Protein 8H9H (pdb70)

Sequence (106 aa):
HMQKCPICEKVIQGAGKLPRHIRTHTGEKPYECNICKVRFTRQDKLKVHMRKHTGEKPYLCQQCGAAFAHNYDLKNHMRVHKPYLCQQCGAAFAHNYDLKNHMRVH

Structure (mmCIF, N/CA/C/O backbone):
data_8H9H
#
_entry.id   8H9H
#
_cell.length_a   63.542
_cell.length_b   63.542
_cell.length_c   201.586
_cell.angle_alpha   90.000
_cell.angle_beta   90.000
_cell.angle_gamma   120.000
#
_symmetry.space_group_name_H-M   'P 65 2 2'
#
loop_
_entity.id
_entity.type
_entity.pdbx_description
1 polymer "DNA (5'-D(*TP*AP*AP*GP*GP*AP*CP*CP*CP*AP*GP*AP*T)-3')"
2 polymer "DNA (5'-D(P*AP*AP*TP*CP*TP*GP*GP*GP*TP*CP*CP*TP*T)-3')"
3 polymer 'Zinc finger and BTB domain-containing protein 7A'
4 non-polymer 'ZINC ION'
5 water water
#
loop_
_atom_site.group_PDB
_atom_site.id
_atom_site.type_symbol
_atom_site.label_atom_id
_atom_site.label_alt_id
_atom_site.label_comp_id
_atom_site.label_asym_id
_atom_site.label_entity_id
_atom_site.label_seq_id
_atom_site.pdbx_PDB_ins_code
_atom_site.Cartn_x
_atom_site.Cartn_y
_atom_site.Cartn_z
_atom_site.occupancy
_atom_site.B_iso_or_equiv
_atom_site.auth_seq_id
_atom_site.auth_comp_id
_atom_site.auth_asym_id
_atom_site.auth_atom_id
_atom_site.pdbx_PDB_model_num
ATOM 531 N N . HIS C 3 3 ? 16.931 15.440 -14.274 1.00 61.01 380 HIS G N 1
ATOM 532 C CA . HIS C 3 3 ? 15.800 15.062 -15.128 1.00 63.05 380 HIS G CA 1
ATOM 533 C C . HIS C 3 3 ? 14.998 13.905 -14.516 1.00 52.77 380 HIS G C 1
ATOM 534 O O . HIS C 3 3 ? 13.888 14.125 -14.030 1.00 55.45 380 HIS G O 1
ATOM 541 N N . MET C 3 4 ? 15.547 12.688 -14.494 1.00 55.70 381 MET G N 1
ATOM 542 C CA . MET C 3 4 ? 14.801 11.565 -13.919 1.00 53.40 381 MET G CA 1
ATOM 543 C C . MET C 3 4 ? 15.762 10.495 -13.430 1.00 56.96 381 MET G C 1
ATOM 544 O O . MET C 3 4 ? 16.893 10.405 -13.906 1.00 49.93 381 MET G O 1
ATOM 549 N N . GLN C 3 5 ? 15.246 9.611 -12.566 1.00 50.17 382 GLN G N 1
ATOM 550 C CA . GLN C 3 5 ? 16.016 8.536 -11.947 1.00 54.89 382 GLN G CA 1
ATOM 551 C C . GLN C 3 5 ? 15.106 7.349 -11.649 1.00 55.56 382 GLN G C 1
ATOM 552 O O . GLN C 3 5 ? 13.905 7.514 -11.430 1.00 54.08 382 GLN G O 1
ATOM 558 N N . LYS C 3 6 ? 15.693 6.152 -11.602 1.00 52.36 383 LYS G N 1
ATOM 559 C CA . LYS C 3 6 ? 14.968 4.952 -11.192 1.00 47.79 383 LYS G CA 1
ATOM 560 C C . LYS C 3 6 ? 15.085 4.749 -9.685 1.00 60.58 383 LYS G C 1
ATOM 561 O O . LYS C 3 6 ? 16.178 4.854 -9.122 1.00 66.75 383 LYS G O 1
ATOM 567 N N . CYS C 3 7 ? 13.962 4.457 -9.033 1.00 52.72 384 CYS G N 1
ATOM 568 C CA . CYS C 3 7 ? 14.008 4.163 -7.611 1.00 43.64 384 CYS G CA 1
ATOM 569 C C . CYS C 3 7 ? 14.803 2.879 -7.415 1.00 49.81 384 CYS G C 1
ATOM 570 O O . CYS C 3 7 ? 14.546 1.886 -8.107 1.00 57.08 384 CYS G O 1
ATOM 573 N N . PRO C 3 8 ? 15.806 2.866 -6.533 1.00 47.94 385 PRO G N 1
ATOM 574 C CA . PRO C 3 8 ? 16.594 1.645 -6.347 1.00 55.48 385 PRO G CA 1
ATOM 575 C C . PRO C 3 8 ? 15.874 0.587 -5.536 1.00 63.28 385 PRO G C 1
ATOM 576 O O . PRO C 3 8 ? 16.421 -0.502 -5.348 1.00 72.03 385 PRO G O 1
ATOM 580 N N . ILE C 3 9 ? 14.671 0.875 -5.044 1.00 56.30 386 ILE G N 1
ATOM 581 C CA . ILE C 3 9 ? 13.892 -0.127 -4.330 1.00 45.05 386 ILE G CA 1
ATOM 582 C C . ILE C 3 9 ? 12.925 -0.813 -5.285 1.00 46.14 386 ILE G C 1
ATOM 583 O O . ILE C 3 9 ? 12.942 -2.035 -5.408 1.00 48.17 386 ILE G O 1
ATOM 588 N N . CYS C 3 10 ? 12.085 -0.047 -5.979 1.00 51.53 387 CYS G N 1
ATOM 589 C CA . CYS C 3 10 ? 11.063 -0.625 -6.848 1.00 59.27 387 CYS G CA 1
ATOM 590 C C . CYS C 3 10 ? 11.311 -0.406 -8.338 1.00 58.60 387 CYS G C 1
ATOM 591 O O . CYS C 3 10 ? 10.448 -0.756 -9.146 1.00 55.56 387 CYS G O 1
ATOM 594 N N . GLU C 3 11 ? 12.421 0.219 -8.726 1.00 52.84 388 GLU G N 1
ATOM 595 C CA . GLU C 3 11 ? 12.821 0.420 -10.116 1.00 55.26 388 GLU G CA 1
ATOM 596 C C . GLU C 3 11 ? 11.920 1.386 -10.886 1.00 51.99 388 GLU G C 1
ATOM 597 O O . GLU C 3 11 ? 12.179 1.633 -12.058 1.00 53.21 388 GLU G O 1
ATOM 603 N N . LYS C 3 12 ? 10.889 1.950 -10.269 1.00 56.63 389 LYS G N 1
ATOM 604 C CA . LYS C 3 12 ? 10.042 2.920 -10.959 1.00 54.34 389 LYS G CA 1
ATOM 605 C C . LYS C 3 12 ? 10.819 4.197 -11.302 1.00 42.81 389 LYS G C 1
ATOM 606 O O . LYS C 3 12 ? 11.604 4.700 -10.493 1.00 53.52 389 LYS G O 1
ATOM 612 N N . VAL C 3 13 ? 10.570 4.745 -12.492 1.00 46.73 390 VAL G N 1
ATOM 613 C CA . VAL C 3 13 ? 11.231 5.975 -12.923 1.00 43.87 390 VAL G CA 1
ATOM 614 C C . VAL C 3 13 ? 10.531 7.171 -12.276 1.00 49.09 390 VAL G C 1
ATOM 615 O O . VAL C 3 13 ? 9.320 7.357 -12.437 1.00 58.35 390 VAL G O 1
ATOM 619 N N . ILE C 3 14 ? 11.302 7.989 -11.560 1.00 52.92 391 ILE G N 1
ATOM 620 C CA . ILE C 3 14 ? 10.825 9.164 -10.823 1.00 45.57 391 ILE G CA 1
ATOM 621 C C . ILE C 3 14 ? 11.319 10.419 -11.546 1.00 49.56 391 ILE G C 1
ATOM 622 O O . ILE C 3 14 ? 12.531 10.596 -11.719 1.00 51.23 391 ILE G O 1
ATOM 627 N N . GLN C 3 15 ? 10.393 11.297 -11.954 1.00 53.64 392 GLN G N 1
ATOM 628 C CA . GLN C 3 15 ? 10.749 12.523 -12.676 1.00 51.67 392 GLN G CA 1
ATOM 629 C C . GLN C 3 15 ? 11.191 13.625 -11.723 1.00 49.69 392 GLN G C 1
ATOM 630 O O . GLN C 3 15 ? 10.651 13.764 -10.622 1.00 50.55 392 GLN G O 1
ATOM 636 N N . GLY C 3 16 ? 12.158 14.432 -12.160 1.00 47.10 393 GLY G N 1
ATOM 637 C CA . GLY C 3 16 ? 12.473 15.663 -11.452 1.00 47.22 393 GLY G CA 1
ATOM 638 C C . GLY C 3 16 ? 13.759 15.634 -10.655 1.00 57.66 393 GLY G C 1
ATOM 639 O O . GLY C 3 16 ? 13.961 14.757 -9.810 1.00 45.90 393 GLY G O 1
ATOM 640 N N . ALA C 3 17 ? 14.645 16.589 -10.915 1.00 49.03 394 ALA G N 1
ATOM 641 C CA . ALA C 3 17 ? 15.892 16.649 -10.178 1.00 44.81 394 ALA G CA 1
ATOM 642 C C . ALA C 3 17 ? 15.574 17.015 -8.737 1.00 57.18 394 ALA G C 1
ATOM 643 O O . ALA C 3 17 ? 15.016 18.084 -8.474 1.00 53.19 394 ALA G O 1
ATOM 645 N N . GLY C 3 18 ? 15.869 16.102 -7.814 1.00 50.42 395 GLY G N 1
ATOM 646 C CA . GLY C 3 18 ? 15.603 16.320 -6.409 1.00 54.26 395 GLY G CA 1
ATOM 647 C C . GLY C 3 18 ? 14.336 15.676 -5.897 1.00 50.31 395 GLY G C 1
ATOM 648 O O . GLY C 3 18 ? 14.015 15.845 -4.713 1.00 56.85 395 GLY G O 1
ATOM 649 N N . LYS C 3 19 ? 13.608 14.944 -6.741 1.00 46.41 396 LYS G N 1
ATOM 650 C CA . LYS C 3 19 ? 12.334 14.347 -6.357 1.00 44.39 396 LYS G CA 1
ATOM 651 C C . LYS C 3 19 ? 12.435 12.876 -5.978 1.00 49.96 396 LYS G C 1
ATOM 652 O O . LYS C 3 19 ? 11.411 12.273 -5.637 1.00 46.61 396 LYS G O 1
ATOM 658 N N . LEU C 3 20 ? 13.617 12.263 -6.074 1.00 53.87 397 LEU G N 1
ATOM 659 C CA . LEU C 3 20 ? 13.724 10.869 -5.646 1.00 40.94 397 LEU G CA 1
ATOM 660 C C . LEU C 3 20 ? 13.540 10.704 -4.143 1.00 46.01 397 LEU G C 1
ATOM 661 O O . LEU C 3 20 ? 12.870 9.753 -3.728 1.00 46.68 397 LEU G O 1
ATOM 666 N N . PRO C 3 21 ? 14.136 11.558 -3.288 1.00 57.93 398 PRO G N 1
ATOM 667 C CA . PRO C 3 21 ? 13.985 11.319 -1.845 1.00 41.87 398 PRO G CA 1
ATOM 668 C C . PRO C 3 21 ? 12.544 11.258 -1.398 1.00 49.41 398 PRO G C 1
ATOM 669 O O . PRO C 3 21 ? 12.194 10.388 -0.592 1.00 48.82 398 PRO G O 1
ATOM 673 N N . ARG C 3 22 ? 11.686 12.144 -1.906 1.00 40.18 399 ARG G N 1
ATOM 674 C CA . ARG C 3 22 ? 10.286 12.091 -1.497 1.00 50.24 399 ARG G CA 1
ATOM 675 C C . ARG C 3 22 ? 9.633 10.764 -1.898 1.00 51.93 399 ARG G C 1
ATOM 676 O O . ARG C 3 22 ? 8.773 10.261 -1.168 1.00 47.76 399 ARG G O 1
ATOM 684 N N . HIS C 3 23 ? 10.043 10.166 -3.023 1.00 40.13 400 HIS G N 1
ATOM 685 C CA . HIS C 3 23 ? 9.491 8.866 -3.419 1.00 44.43 400 HIS G CA 1
ATOM 686 C C . HIS C 3 23 ? 10.009 7.752 -2.522 1.00 43.22 400 HIS G C 1
ATOM 687 O O . HIS C 3 23 ? 9.247 6.892 -2.075 1.00 46.40 400 HIS G O 1
ATOM 694 N N . ILE C 3 24 ? 11.312 7.760 -2.252 1.00 48.29 401 ILE G N 1
ATOM 695 C CA . ILE C 3 24 ? 11.913 6.777 -1.360 1.00 43.05 401 ILE G CA 1
ATOM 696 C C . ILE C 3 24 ? 11.189 6.754 -0.019 1.00 57.10 401 ILE G C 1
ATOM 697 O O . ILE C 3 24 ? 10.938 5.683 0.546 1.00 55.40 401 ILE G O 1
ATOM 702 N N . ARG C 3 25 ? 10.814 7.928 0.500 1.00 42.61 402 ARG G N 1
ATOM 703 C CA . ARG C 3 25 ? 10.093 7.979 1.765 1.00 54.96 402 ARG G CA 1
ATOM 704 C C . ARG C 3 25 ? 8.702 7.358 1.689 1.00 49.21 402 ARG G C 1
ATOM 705 O O . ARG C 3 25 ? 8.122 7.073 2.739 1.00 60.53 402 ARG G O 1
ATOM 713 N N . THR C 3 26 ? 8.139 7.146 0.490 1.00 46.16 403 THR G N 1
ATOM 714 C CA . THR C 3 26 ? 6.932 6.330 0.430 1.00 50.87 403 THR G CA 1
ATOM 715 C C . THR C 3 26 ? 7.240 4.884 0.795 1.00 55.90 403 THR G C 1
ATOM 716 O O . THR C 3 26 ? 6.367 4.178 1.306 1.00 51.28 403 THR G O 1
ATOM 720 N N . HIS C 3 27 ? 8.482 4.440 0.577 1.00 46.50 404 HIS G N 1
ATOM 721 C CA . HIS C 3 27 ? 8.903 3.109 1.003 1.00 45.30 404 HIS G CA 1
ATOM 722 C C . HIS C 3 27 ? 9.323 3.088 2.471 1.00 51.40 404 HIS G C 1
ATOM 723 O O . HIS C 3 27 ? 8.961 2.169 3.212 1.00 48.84 404 HIS G O 1
ATOM 730 N N . THR C 3 28 ? 10.132 4.062 2.905 1.00 46.98 405 THR G N 1
ATOM 731 C CA . THR C 3 28 ? 10.680 4.000 4.264 1.00 54.01 405 THR G CA 1
ATOM 732 C C . THR C 3 28 ? 9.702 4.478 5.334 1.00 45.69 405 THR G C 1
ATOM 733 O O . THR C 3 28 ? 9.839 4.079 6.492 1.00 56.75 405 THR G O 1
ATOM 737 N N . GLY C 3 29 ? 8.729 5.311 4.988 1.00 46.57 406 GLY G N 1
ATOM 738 C CA . GLY C 3 29 ? 7.864 5.896 5.995 1.00 49.14 406 GLY G CA 1
ATOM 739 C C . GLY C 3 29 ? 8.478 7.026 6.795 1.00 59.38 406 GLY G C 1
ATOM 740 O O . GLY C 3 29 ? 7.853 7.502 7.747 1.00 53.89 406 GLY G O 1
ATOM 741 N N . GLU C 3 30 ? 9.685 7.469 6.451 1.00 63.56 407 GLU G N 1
ATOM 742 C CA . GLU C 3 30 ? 10.278 8.613 7.134 1.00 63.12 407 GLU G CA 1
ATOM 743 C C . GLU C 3 30 ? 9.405 9.846 6.915 1.00 58.96 407 GLU G C 1
ATOM 744 O O . GLU C 3 30 ? 8.954 10.107 5.799 1.00 57.04 407 GLU G O 1
ATOM 750 N N . LYS C 3 31 ? 9.149 10.594 7.984 1.00 65.72 408 LYS G N 1
ATOM 751 C CA . LYS C 3 31 ? 8.333 11.808 7.930 1.00 56.85 408 LYS G CA 1
ATOM 752 C C . LYS C 3 31 ? 9.134 12.938 8.551 1.00 56.25 408 LYS G C 1
ATOM 753 O O . LYS C 3 31 ? 8.933 13.289 9.716 1.00 62.73 408 LYS G O 1
ATOM 759 N N . PRO C 3 32 ? 10.050 13.536 7.792 1.00 56.36 409 PRO G N 1
ATOM 760 C CA . PRO C 3 32 ? 11.010 14.480 8.388 1.00 48.78 409 PRO G CA 1
ATOM 761 C C . PRO C 3 32 ? 10.420 15.825 8.767 1.00 70.21 409 PRO G C 1
ATOM 762 O O . PRO C 3 32 ? 11.077 16.571 9.501 1.00 62.64 409 PRO G O 1
ATOM 766 N N . TYR C 3 33 ? 9.215 16.163 8.328 1.00 66.61 410 TYR G N 1
ATOM 767 C CA . TYR C 3 33 ? 8.660 17.493 8.546 1.00 61.54 410 TYR G CA 1
ATOM 768 C C . TYR C 3 33 ? 7.536 17.438 9.571 1.00 62.39 410 TYR G C 1
ATOM 769 O O . TYR C 3 33 ? 6.601 16.648 9.422 1.00 80.05 410 TYR G O 1
ATOM 778 N N . GLU C 3 34 ? 7.619 18.288 10.597 1.00 63.09 411 GLU G N 1
ATOM 779 C CA . GLU C 3 34 ? 6.708 18.241 11.733 1.00 72.06 411 GLU G CA 1
ATOM 780 C C . GLU C 3 34 ? 6.021 19.588 11.914 1.00 76.79 411 GLU G C 1
ATOM 781 O O . GLU C 3 34 ? 6.664 20.639 11.829 1.00 74.45 411 GLU G O 1
ATOM 787 N N . CYS C 3 35 ? 4.717 19.559 12.175 1.00 71.16 412 CYS G N 1
ATOM 788 C CA . CYS C 3 35 ? 3.987 20.796 12.416 1.00 76.61 412 CYS G CA 1
ATOM 789 C C . CYS C 3 35 ? 4.311 21.297 13.816 1.00 82.27 412 CYS G C 1
ATOM 790 O O . CYS C 3 35 ? 4.131 20.575 14.803 1.00 86.00 412 CYS G O 1
ATOM 793 N N . ASN C 3 36 ? 4.781 22.542 13.897 1.00 89.42 413 ASN G N 1
ATOM 794 C CA . ASN C 3 36 ? 5.237 23.096 15.166 1.00 89.73 413 ASN G CA 1
ATOM 795 C C . ASN C 3 36 ? 4.115 23.158 16.197 1.00 93.08 413 ASN G C 1
ATOM 796 O O . ASN C 3 36 ? 4.385 23.151 17.403 1.00 97.13 413 ASN G O 1
ATOM 801 N N . ILE C 3 37 ? 2.860 23.201 15.749 1.00 88.28 414 ILE G N 1
ATOM 802 C CA . ILE C 3 37 ? 1.727 23.461 16.633 1.00 86.51 414 ILE G CA 1
ATOM 803 C C . ILE C 3 37 ? 1.136 22.147 17.131 1.00 90.41 414 ILE G C 1
ATOM 804 O O . ILE C 3 37 ? 1.080 21.904 18.339 1.00 96.13 414 ILE G O 1
ATOM 809 N N . CYS C 3 38 ? 0.670 21.295 16.218 1.00 90.72 415 CYS G N 1
ATOM 810 C CA . CYS C 3 38 ? -0.020 20.071 16.603 1.00 86.11 415 CYS G CA 1
ATOM 811 C C . CYS C 3 38 ? 0.875 18.838 16.542 1.00 98.53 415 CYS G C 1
ATOM 812 O O . CYS C 3 38 ? 0.375 17.718 16.680 1.00 101.32 415 CYS G O 1
ATOM 815 N N . LYS C 3 39 ? 2.176 19.016 16.312 1.00 100.42 416 LYS G N 1
ATOM 816 C CA . LYS C 3 39 ? 3.190 17.963 16.367 1.00 93.06 416 LYS G CA 1
ATOM 817 C C . LYS C 3 39 ? 3.018 16.890 15.298 1.00 92.65 416 LYS G C 1
ATOM 818 O O . LYS C 3 39 ? 3.759 15.903 15.301 1.00 93.21 416 LYS G O 1
ATOM 824 N N . VAL C 3 40 ? 2.078 17.057 14.370 1.00 86.09 417 VAL G N 1
ATOM 825 C CA . VAL C 3 40 ? 1.848 16.044 13.349 1.00 76.80 417 VAL G CA 1
ATOM 826 C C . VAL C 3 40 ? 2.985 16.098 12.332 1.00 75.41 417 VAL G C 1
ATOM 827 O O . VAL C 3 40 ? 3.521 17.175 12.033 1.00 74.85 417 VAL G O 1
ATOM 831 N N . ARG C 3 41 ? 3.385 14.930 11.822 1.00 81.57 418 ARG G N 1
ATOM 832 C CA . ARG C 3 41 ? 4.533 14.791 10.933 1.00 70.33 418 ARG G CA 1
ATOM 833 C C . ARG C 3 41 ? 4.093 14.417 9.523 1.00 60.50 418 ARG G C 1
ATOM 834 O O . ARG C 3 41 ? 3.042 13.805 9.323 1.00 81.34 418 ARG G O 1
ATOM 842 N N . PHE C 3 42 ? 4.920 14.796 8.544 1.00 63.19 419 PHE G N 1
ATOM 843 C CA . PHE C 3 42 ? 4.608 14.653 7.133 1.00 51.30 419 PHE G CA 1
ATOM 844 C C . PHE C 3 42 ? 5.853 14.201 6.393 1.00 60.59 419 PHE G C 1
ATOM 845 O O . PHE C 3 42 ? 6.972 14.507 6.808 1.00 57.85 419 PHE G O 1
ATOM 853 N N . THR C 3 43 ? 5.650 13.486 5.278 1.00 52.67 420 THR G N 1
ATOM 854 C CA . THR C 3 43 ? 6.777 13.088 4.441 1.00 61.83 420 THR G CA 1
ATOM 855 C C . THR C 3 43 ? 7.320 14.237 3.608 1.00 48.18 420 THR G C 1
ATOM 856 O O . THR C 3 43 ? 8.441 14.134 3.108 1.00 52.70 420 THR G O 1
ATOM 860 N N . ARG C 3 44 ? 6.547 15.303 3.409 1.00 61.56 421 ARG G N 1
ATOM 861 C CA . ARG C 3 44 ? 6.879 16.303 2.405 1.00 45.77 421 ARG G CA 1
ATOM 862 C C . ARG C 3 44 ? 6.685 17.707 2.944 1.00 51.03 421 ARG G C 1
ATOM 863 O O . ARG C 3 44 ? 5.732 17.983 3.677 1.00 51.11 421 ARG G O 1
ATOM 871 N N . GLN C 3 45 ? 7.604 18.591 2.563 1.00 57.19 422 GLN G N 1
ATOM 872 C CA . GLN C 3 45 ? 7.528 19.982 2.990 1.00 59.33 422 GLN G CA 1
ATOM 873 C C . GLN C 3 45 ? 6.274 20.652 2.442 1.00 61.04 422 GLN G C 1
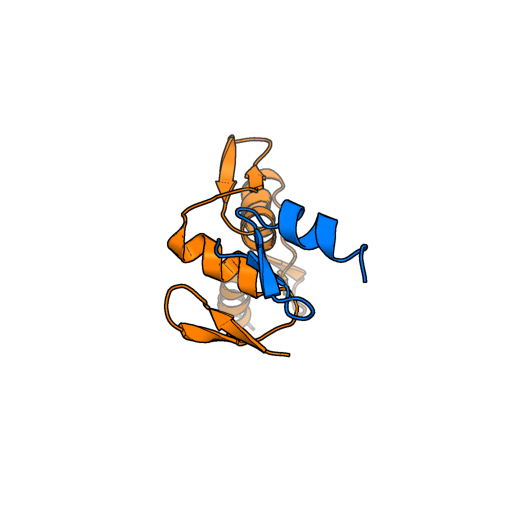ATOM 874 O O . GLN C 3 45 ? 5.617 21.431 3.142 1.00 54.10 422 GLN G O 1
ATOM 880 N N . ASP C 3 46 ? 5.906 20.349 1.195 1.00 50.80 423 ASP G N 1
ATOM 881 C CA . ASP C 3 46 ? 4.732 21.009 0.638 1.00 50.19 423 ASP G CA 1
ATOM 882 C C . ASP C 3 46 ? 3.452 20.536 1.314 1.00 65.84 423 ASP G C 1
ATOM 883 O O . ASP C 3 46 ? 2.531 21.338 1.506 1.00 70.79 423 ASP G O 1
ATOM 888 N N . LYS C 3 47 ? 3.380 19.263 1.722 1.00 54.95 424 LYS G N 1
ATOM 889 C CA . LYS C 3 47 ? 2.201 18.796 2.456 1.00 47.68 424 LYS G CA 1
ATOM 890 C C . LYS C 3 47 ? 2.093 19.477 3.820 1.00 62.19 424 LYS G C 1
ATOM 891 O O . LYS C 3 47 ? 0.998 19.855 4.250 1.00 69.35 424 LYS G O 1
ATOM 897 N N . LEU C 3 48 ? 3.216 19.629 4.526 1.00 55.98 425 LEU G N 1
ATOM 898 C CA . LEU C 3 48 ? 3.195 20.377 5.777 1.00 70.53 425 LEU G CA 1
ATOM 899 C C . LEU C 3 48 ? 2.723 21.810 5.555 1.00 64.78 425 LEU G C 1
ATOM 900 O O . LEU C 3 48 ? 1.931 22.339 6.342 1.00 68.65 425 LEU G O 1
ATOM 905 N N . LYS C 3 49 ? 3.178 22.443 4.474 1.00 58.63 426 LYS G N 1
ATOM 906 C CA . LYS C 3 49 ? 2.815 23.830 4.220 1.00 60.22 426 LYS G CA 1
ATOM 907 C C . LYS C 3 49 ? 1.309 23.995 4.048 1.00 70.47 426 LYS G C 1
ATOM 908 O O . LYS C 3 49 ? 0.720 24.934 4.593 1.00 72.29 426 LYS G O 1
ATOM 914 N N . VAL C 3 50 ? 0.660 23.099 3.299 1.00 72.76 427 VAL G N 1
ATOM 915 C CA . VAL C 3 50 ? -0.791 23.204 3.180 1.00 67.17 427 VAL G CA 1
ATOM 916 C C . VAL C 3 50 ? -1.445 22.931 4.528 1.00 73.05 427 VAL G C 1
ATOM 917 O O . VAL C 3 50 ? -2.451 23.555 4.880 1.00 84.68 427 VAL G O 1
ATOM 921 N N . HIS C 3 51 ? -0.880 22.013 5.315 1.00 71.16 428 HIS G N 1
ATOM 922 C CA . HIS C 3 51 ? -1.496 21.684 6.595 1.00 72.84 428 HIS G CA 1
ATOM 923 C C . HIS C 3 51 ? -1.492 22.878 7.541 1.00 85.99 428 HIS G C 1
ATOM 924 O O . HIS C 3 51 ? -2.459 23.097 8.281 1.00 82.14 428 HIS G O 1
ATOM 931 N N . MET C 3 52 ? -0.406 23.655 7.543 1.00 71.59 429 MET G N 1
ATOM 932 C CA . MET C 3 52 ? -0.321 24.790 8.455 1.00 69.94 429 MET G CA 1
ATOM 933 C C . MET C 3 52 ? -1.407 25.819 8.197 1.00 78.40 429 MET G C 1
ATOM 934 O O . MET C 3 52 ? -1.644 26.672 9.057 1.00 74.61 429 MET G O 1
ATOM 939 N N . ARG C 3 53 ? -2.053 25.777 7.026 1.00 66.72 430 ARG G N 1
ATOM 940 C CA . ARG C 3 53 ? -3.125 26.725 6.754 1.00 73.48 430 ARG G CA 1
ATOM 941 C C . ARG C 3 53 ? -4.271 26.547 7.737 1.00 80.04 430 ARG G C 1
ATOM 942 O O . ARG C 3 53 ? -5.000 27.504 8.023 1.00 73.24 430 ARG G O 1
ATOM 950 N N . LYS C 3 54 ? -4.430 25.334 8.272 1.00 86.01 431 LYS G N 1
ATOM 951 C CA . LYS C 3 54 ? -5.442 25.089 9.290 1.00 75.09 431 LYS G CA 1
ATOM 952 C C . LYS C 3 54 ? -5.197 25.932 10.532 1.00 79.37 431 LYS G C 1
ATOM 953 O O . LYS C 3 54 ? -6.150 26.354 11.192 1.00 93.13 431 LYS G O 1
ATOM 959 N N . HIS C 3 55 ? -3.935 26.198 10.860 1.00 74.63 432 HIS G N 1
ATOM 960 C CA . HIS C 3 55 ? -3.615 26.995 12.038 1.00 95.73 432 HIS G CA 1
ATOM 961 C C . HIS C 3 55 ? -3.512 28.480 11.740 1.00 85.13 432 HIS G C 1
ATOM 962 O O . HIS C 3 55 ? -3.850 29.296 12.600 1.00 90.25 432 HIS G O 1
ATOM 969 N N . THR C 3 56 ? -3.038 28.854 10.557 1.00 88.98 433 THR G N 1
ATOM 970 C CA . THR C 3 56 ? -2.862 30.258 10.222 1.00 86.84 433 THR G CA 1
ATOM 971 C C . THR C 3 56 ? -4.103 30.888 9.601 1.00 89.88 433 THR G C 1
ATOM 972 O O . THR C 3 56 ? -4.176 32.118 9.508 1.00 87.06 433 THR G O 1
ATOM 976 N N . GLY C 3 57 ? -5.076 30.086 9.174 1.00 81.22 434 GLY G N 1
ATOM 977 C CA . GLY C 3 57 ? -6.243 30.632 8.512 1.00 85.33 434 GLY G CA 1
ATOM 978 C C . GLY C 3 57 ? -5.971 31.282 7.177 1.00 88.89 434 GLY G C 1
ATOM 979 O O . GLY C 3 57 ? -6.858 31.953 6.642 1.00 83.49 434 GLY G O 1
ATOM 980 N N . GLU C 3 58 ? -4.776 31.093 6.620 1.00 88.59 435 GLU G N 1
ATOM 981 C CA . GLU C 3 58 ? -4.422 31.688 5.341 1.00 83.09 435 GLU G CA 1
ATOM 982 C C . GLU C 3 58 ? -5.264 31.087 4.224 1.00 83.52 435 GLU G C 1
ATOM 983 O O . GLU C 3 58 ? -5.626 29.909 4.253 1.00 83.59 435 GLU G O 1
ATOM 989 N N . LYS C 3 59 ? -5.590 31.926 3.241 1.00 79.91 436 LYS G N 1
ATOM 990 C CA . LYS C 3 59 ? -6.438 31.541 2.116 1.00 68.19 436 LYS G CA 1
ATOM 991 C C . LYS C 3 59 ? -5.857 32.137 0.841 1.00 70.01 436 LYS G C 1
ATOM 992 O O . LYS C 3 59 ? -6.264 33.222 0.404 1.00 74.65 436 LYS G O 1
ATOM 998 N N . PRO C 3 60 ? -4.903 31.450 0.205 1.00 69.06 437 PRO G N 1
ATOM 999 C CA . PRO C 3 60 ? -4.211 32.034 -0.955 1.00 76.27 437 PRO G CA 1
ATOM 1000 C C . PRO C 3 60 ? -4.968 31.949 -2.269 1.00 72.69 437 PRO G C 1
ATOM 1001 O O . PRO C 3 60 ? -4.486 32.503 -3.268 1.00 72.60 437 PRO G O 1
ATOM 1005 N N . TYR C 3 61 ? -6.107 31.259 -2.322 1.00 67.39 438 TYR G N 1
ATOM 1006 C CA . TYR C 3 61 ? -6.855 31.087 -3.563 1.00 66.95 438 TYR G CA 1
ATOM 1007 C C . TYR C 3 61 ? -7.966 32.124 -3.583 1.00 65.46 438 TYR G C 1
ATOM 1008 O O . TYR C 3 61 ? -8.938 32.017 -2.834 1.00 63.79 438 TYR G O 1
ATOM 1017 N N . LEU C 3 62 ? -7.817 33.121 -4.443 1.00 66.79 439 LEU G N 1
ATOM 1018 C CA . LEU C 3 62 ? -8.649 34.312 -4.437 1.00 66.29 439 LEU G CA 1
ATOM 1019 C C . LEU C 3 62 ? -9.498 34.345 -5.699 1.00 66.73 439 LEU G C 1
ATOM 1020 O O . LEU C 3 62 ? -8.994 34.096 -6.799 1.00 68.78 439 LEU G O 1
ATOM 1025 N N . CYS C 3 63 ? -10.779 34.653 -5.539 1.00 67.69 440 CYS G N 1
ATOM 1026 C CA . CYS C 3 63 ? -11.680 34.783 -6.677 1.00 74.04 440 CYS G CA 1
ATOM 1027 C C . CYS C 3 63 ? -11.578 36.188 -7.252 1.00 73.82 440 CYS G C 1
ATOM 1028 O O . CYS C 3 63 ? -11.919 37.164 -6.577 1.00 75.11 440 CYS G O 1
ATOM 1031 N N . GLN C 3 64 ? -11.136 36.283 -8.507 1.00 80.56 441 GLN G N 1
ATOM 1032 C CA . GLN C 3 64 ? -10.920 37.580 -9.142 1.00 88.50 441 GLN G CA 1
ATOM 1033 C C . GLN C 3 64 ? -12.209 38.372 -9.331 1.00 85.58 441 GLN G C 1
ATOM 1034 O O . GLN C 3 64 ? -12.146 39.589 -9.527 1.00 90.85 441 GLN G O 1
ATOM 1040 N N . GLN C 3 65 ? -13.373 37.722 -9.278 1.00 89.71 442 GLN G N 1
ATOM 1041 C CA . GLN C 3 65 ? -14.629 38.444 -9.447 1.00 85.52 442 GLN G CA 1
ATOM 1042 C C . GLN C 3 65 ? -15.032 39.187 -8.174 1.00 86.72 442 GLN G C 1
ATOM 1043 O O . GLN C 3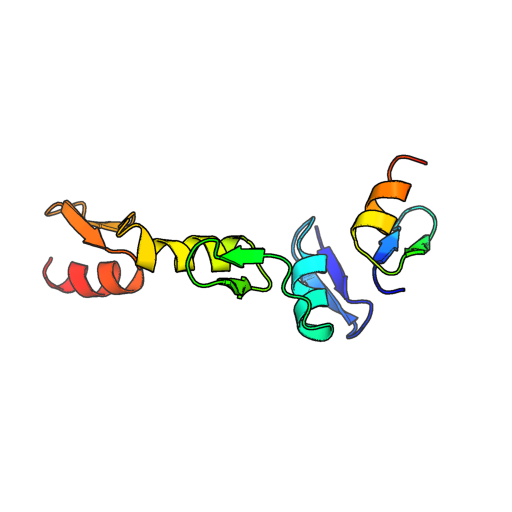 65 ? -15.248 40.402 -8.198 1.00 93.20 442 GLN G O 1
ATOM 1049 N N . CYS C 3 66 ? -15.147 38.477 -7.048 1.00 80.82 443 CYS G N 1
ATOM 1050 C CA . CYS C 3 66 ? -15.623 39.105 -5.823 1.00 71.48 443 CYS G CA 1
ATOM 1051 C C . CYS C 3 66 ? -14.602 39.154 -4.694 1.00 71.48 443 CYS G C 1
ATOM 1052 O O . CYS C 3 66 ? -14.880 39.783 -3.665 1.00 74.12 443 CYS G O 1
ATOM 1055 N N . GLY C 3 67 ? -13.442 38.527 -4.845 1.00 65.68 444 GLY G N 1
ATOM 1056 C CA . GLY C 3 67 ? -12.448 38.539 -3.790 1.00 69.06 444 GLY G CA 1
ATOM 1057 C C . GLY C 3 67 ? -12.635 37.499 -2.709 1.00 68.24 444 GLY G C 1
ATOM 1058 O O . GLY C 3 67 ? -11.916 37.542 -1.706 1.00 62.48 444 GLY G O 1
ATOM 1059 N N . ALA C 3 68 ? -13.583 36.578 -2.871 1.00 63.48 445 ALA G N 1
ATOM 1060 C CA . ALA C 3 68 ? -13.743 35.484 -1.923 1.00 64.20 445 ALA G CA 1
ATOM 1061 C C . ALA C 3 68 ? -12.460 34.667 -1.835 1.00 63.50 445 ALA G C 1
ATOM 1062 O O . ALA C 3 68 ? -11.842 34.345 -2.850 1.00 66.34 445 ALA G O 1
ATOM 1064 N N . ALA C 3 69 ? -12.052 34.330 -0.612 1.00 68.26 446 ALA G N 1
ATOM 1065 C CA . ALA C 3 69 ? -10.743 33.739 -0.358 1.00 60.48 446 ALA G CA 1
ATOM 1066 C C . ALA C 3 69 ? -10.878 32.313 0.161 1.00 63.87 446 ALA G C 1
ATOM 1067 O O . ALA C 3 69 ? -11.687 32.039 1.050 1.00 63.23 446 ALA G O 1
ATOM 1069 N N . PHE C 3 70 ? -10.067 31.405 -0.376 1.00 69.34 447 PHE G N 1
ATOM 1070 C CA . PHE C 3 70 ? -10.172 29.993 -0.038 1.00 67.73 447 PHE G CA 1
ATOM 1071 C C . PHE C 3 70 ? -8.797 29.413 0.239 1.00 68.14 447 PHE G C 1
ATOM 1072 O O . PHE C 3 70 ? -7.786 29.900 -0.274 1.00 70.44 447 PHE G O 1
ATOM 1080 N N . ALA C 3 71 ? -8.774 28.369 1.070 1.00 66.13 448 ALA G N 1
ATOM 1081 C CA . ALA C 3 71 ? -7.537 27.667 1.389 1.00 77.27 448 ALA G CA 1
ATOM 1082 C C . ALA C 3 71 ? -7.186 26.595 0.366 1.00 68.41 448 ALA G C 1
ATOM 1083 O O . ALA C 3 71 ? -6.006 26.283 0.193 1.00 85.09 448 ALA G O 1
ATOM 1085 N N . HIS C 3 72 ? -8.175 26.044 -0.328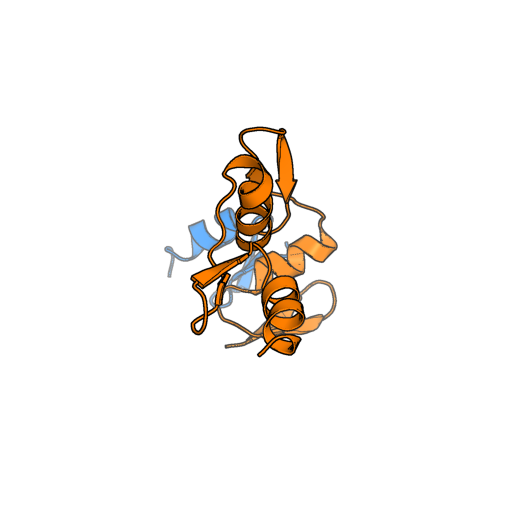 1.00 68.00 449 HIS G N 1
ATOM 1086 C CA . HIS C 3 72 ? -7.972 24.976 -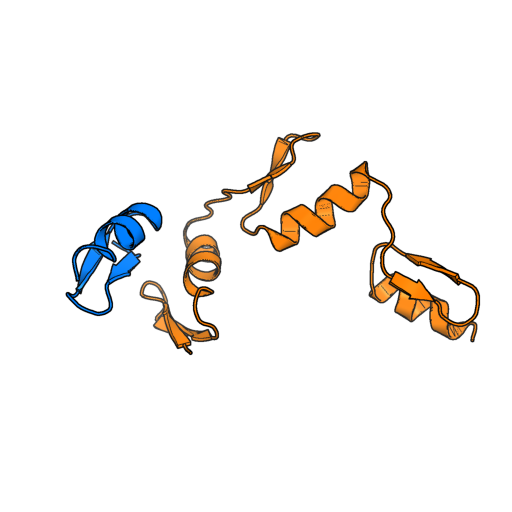1.293 1.00 69.82 449 HIS G CA 1
ATOM 1087 C C . HIS C 3 72 ? -8.452 25.427 -2.661 1.00 68.98 449 HIS G C 1
ATOM 1088 O O . HIS C 3 72 ? -9.443 26.149 -2.773 1.00 67.21 449 HIS G O 1
ATOM 1095 N N . ASN C 3 73 ? -7.754 24.982 -3.705 1.00 70.73 450 ASN G N 1
ATOM 1096 C CA . ASN C 3 73 ? -8.152 25.345 -5.057 1.00 70.77 450 ASN G CA 1
ATOM 1097 C C . ASN C 3 73 ? -9.481 24.714 -5.452 1.00 71.26 450 ASN G C 1
ATOM 1098 O O . ASN C 3 73 ? -10.187 25.257 -6.308 1.00 70.94 450 ASN G O 1
ATOM 1103 N N . TYR C 3 74 ? -9.846 23.574 -4.862 1.00 72.74 451 TYR G N 1
ATOM 1104 C CA . TYR C 3 74 ? -11.127 22.997 -5.257 1.00 77.43 451 TYR G CA 1
ATOM 1105 C C . TYR C 3 74 ? -12.296 23.759 -4.649 1.00 72.89 451 TYR G C 1
ATOM 1106 O O . TYR C 3 74 ? -13.357 23.854 -5.275 1.00 85.88 451 TYR G O 1
ATOM 1115 N N . ASP C 3 75 ? -12.124 24.326 -3.455 1.00 71.15 452 ASP G N 1
ATOM 1116 C CA . ASP C 3 75 ? -13.131 25.246 -2.943 1.00 67.61 452 ASP G CA 1
ATOM 1117 C C . ASP C 3 75 ? -13.294 26.433 -3.884 1.00 66.11 452 ASP G C 1
ATOM 1118 O O . ASP C 3 75 ? -14.417 26.831 -4.213 1.00 74.94 452 ASP G O 1
ATOM 1123 N N . LEU C 3 76 ? -12.178 27.001 -4.348 1.00 65.78 453 LEU G N 1
ATOM 1124 C CA . LEU C 3 76 ? -12.266 28.104 -5.295 1.00 65.33 453 LEU G CA 1
ATOM 1125 C C . LEU C 3 76 ? -12.998 27.663 -6.547 1.00 70.77 453 LEU G C 1
ATOM 1126 O O . LEU C 3 76 ? -13.889 28.363 -7.039 1.00 74.89 453 LEU G O 1
ATOM 1131 N N . LYS C 3 77 ? -12.649 26.478 -7.057 1.00 79.55 454 LYS G N 1
ATOM 1132 C CA . LYS C 3 77 ? -13.332 25.921 -8.220 1.00 72.15 454 LYS G CA 1
ATOM 1133 C C . LYS C 3 77 ? -14.829 25.800 -7.969 1.00 72.38 454 LYS G C 1
ATOM 1134 O O . LYS C 3 77 ? -15.645 26.194 -8.809 1.00 83.58 454 LYS G O 1
ATOM 1140 N N . ASN C 3 78 ? -15.210 25.261 -6.807 1.00 71.83 455 ASN G N 1
ATOM 1141 C CA . ASN C 3 78 ? -16.625 25.186 -6.462 1.00 72.38 455 ASN G CA 1
ATOM 1142 C C . ASN C 3 78 ? -17.256 26.566 -6.453 1.00 74.50 455 ASN G C 1
ATOM 1143 O O . ASN C 3 78 ? -18.390 26.739 -6.906 1.00 79.88 455 ASN G O 1
ATOM 1148 N N . HIS C 3 79 ? -16.537 27.561 -5.930 1.00 70.59 456 HIS G N 1
ATOM 1149 C CA . HIS C 3 79 ? -17.096 28.904 -5.815 1.00 65.60 456 HIS G CA 1
ATOM 1150 C C . HIS C 3 79 ? -17.426 29.488 -7.177 1.00 77.52 456 HIS G C 1
ATOM 1151 O O . HIS C 3 79 ? -18.470 30.125 -7.353 1.00 83.01 456 HIS G O 1
ATOM 1158 N N . MET C 3 80 ? -16.555 29.271 -8.161 1.00 84.83 457 MET G N 1
ATOM 1159 C CA . MET C 3 80 ? -16.677 29.981 -9.424 1.00 73.04 457 MET G CA 1
ATOM 1160 C C . MET C 3 80 ? -17.905 29.574 -10.224 1.00 81.40 457 MET G C 1
ATOM 1161 O O . MET C 3 80 ? -18.162 30.179 -11.268 1.00 88.86 457 MET G O 1
ATOM 1166 N N . ARG C 3 81 ? -18.671 28.579 -9.770 1.00 82.90 458 ARG G N 1
ATOM 1167 C CA . ARG C 3 81 ? -19.949 28.298 -10.423 1.00 98.30 458 ARG G CA 1
ATOM 1168 C C . ARG C 3 81 ? -20.900 29.483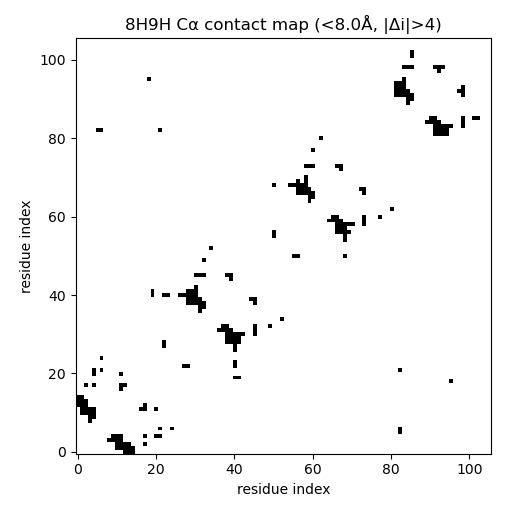 -10.294 1.00 95.84 458 ARG G C 1
ATOM 1169 O O . ARG C 3 81 ? -21.615 29.820 -11.247 1.00 107.97 458 ARG G O 1
ATOM 1177 N N . VAL C 3 82 ? -20.903 30.146 -9.139 1.00 79.34 459 VAL G N 1
ATOM 1178 C CA . VAL C 3 82 ? -21.771 31.297 -8.939 1.00 98.34 459 VAL G CA 1
ATOM 1179 C C . VAL C 3 82 ? -21.447 32.437 -9.891 1.00 108.53 459 VAL G C 1
ATOM 1180 O O . VAL C 3 82 ? -22.170 33.441 -9.916 1.00 100.65 459 VAL G O 1
ATOM 1184 N N . HIS C 3 83 ? -20.378 32.312 -10.672 1.00 90.76 460 HIS G N 1
ATOM 1185 C CA . HIS C 3 83 ? -19.997 33.350 -11.613 1.00 95.86 460 HIS G CA 1
ATOM 1186 C C . HIS C 3 83 ? -20.205 32.869 -13.050 1.00 103.61 460 HIS G C 1
ATOM 1187 O O . HIS C 3 83 ? -19.449 33.228 -13.959 1.00 103.07 460 HIS G O 1
ATOM 1194 N N . LYS D 3 59 ? 22.366 2.908 1.860 1.00 116.65 436 LYS F N 1
ATOM 1195 C CA . LYS D 3 59 ? 21.956 1.900 0.895 1.00 107.17 436 LYS F CA 1
ATOM 1196 C C . LYS D 3 59 ? 21.097 2.470 -0.253 1.00 97.45 436 LYS F C 1
ATOM 1197 O O . LYS D 3 59 ? 21.487 2.345 -1.414 1.00 110.03 436 LYS F O 1
ATOM 1203 N N . PRO D 3 60 ? 19.951 3.104 0.040 1.00 106.27 437 PRO F N 1
ATOM 1204 C CA . PRO D 3 60 ? 19.088 3.555 -1.057 1.00 103.32 437 PRO F CA 1
ATOM 1205 C C . PRO D 3 60 ? 19.526 4.863 -1.690 1.00 93.80 437 PRO F C 1
ATOM 1206 O O . PRO D 3 60 ? 19.023 5.201 -2.771 1.00 95.90 437 PRO F O 1
ATOM 1210 N N . TYR D 3 61 ? 20.435 5.609 -1.066 1.00 96.21 438 TYR F N 1
ATOM 1211 C CA . TYR D 3 61 ? 20.898 6.888 -1.601 1.00 101.40 438 TYR F CA 1
ATOM 1212 C C . TYR D 3 61 ? 22.254 6.652 -2.261 1.00 102.52 438 TYR F C 1
ATOM 1213 O O . TYR D 3 61 ? 23.284 6.557 -1.588 1.00 104.36 438 TYR F O 1
ATOM 1222 N N . LEU D 3 62 ? 22.245 6.557 -3.585 1.00 102.24 439 LEU F N 1
ATOM 1223 C CA . LEU D 3 62 ? 23.409 6.155 -4.359 1.00 105.64 439 LEU F CA 1
ATOM 1224 C C . LEU D 3 62 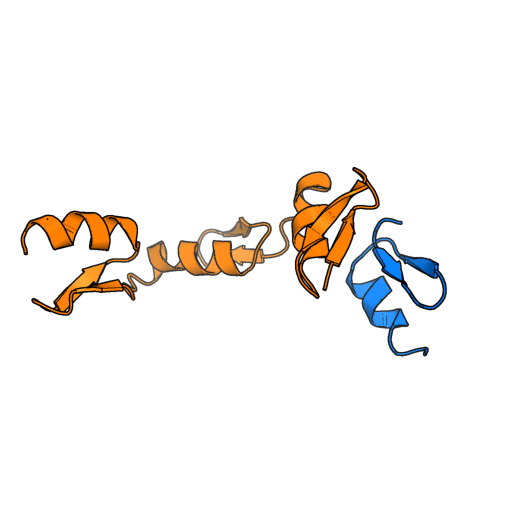? 23.934 7.329 -5.170 1.00 111.90 439 LEU F C 1
ATOM 1225 O O . LEU D 3 62 ? 23.183 7.958 -5.923 1.00 110.42 439 LEU F O 1
ATOM 1230 N N . CYS D 3 63 ? 25.224 7.615 -5.009 1.00 119.72 440 CYS F N 1
ATOM 1231 C CA . CYS D 3 63 ? 25.870 8.672 -5.772 1.00 124.27 440 CYS F CA 1
ATOM 1232 C C . CYS D 3 63 ? 25.966 8.263 -7.236 1.00 125.69 440 CYS F C 1
ATOM 1233 O O . CYS D 3 63 ? 26.357 7.136 -7.553 1.00 121.70 440 CYS F O 1
ATOM 1236 N N . GLN D 3 64 ? 25.607 9.182 -8.129 1.00 140.30 441 GLN F N 1
ATOM 1237 C CA . GLN D 3 64 ? 25.591 8.919 -9.561 1.00 135.60 441 GLN F CA 1
ATOM 1238 C C . GLN D 3 64 ? 26.903 9.280 -10.248 1.00 148.27 441 GLN F C 1
ATOM 1239 O O . GLN D 3 64 ? 26.945 9.346 -11.481 1.00 148.65 441 GLN F O 1
ATOM 1245 N N . GLN D 3 65 ? 27.966 9.523 -9.483 1.00 140.51 442 GLN F N 1
ATOM 1246 C CA . GLN D 3 65 ? 29.292 9.763 -10.035 1.00 141.90 442 GLN F CA 1
ATOM 1247 C C . GLN D 3 65 ? 30.290 8.681 -9.653 1.00 142.67 442 GLN F C 1
ATOM 1248 O O . GLN D 3 65 ? 31.013 8.178 -10.519 1.00 159.53 442 GLN F O 1
ATOM 1254 N N . CYS D 3 66 ? 30.359 8.311 -8.373 1.00 139.51 443 CYS F N 1
ATOM 1255 C CA . CYS D 3 66 ? 31.270 7.267 -7.923 1.00 140.56 443 CYS F CA 1
ATOM 1256 C C . CYS D 3 66 ? 30.564 6.012 -7.425 1.00 136.43 443 CYS F C 1
ATOM 1257 O O . CYS D 3 66 ? 31.240 5.028 -7.106 1.00 138.85 443 CYS F O 1
ATOM 1260 N N . GLY D 3 67 ? 29.236 6.015 -7.341 1.00 129.05 444 GLY F N 1
ATOM 1261 C CA . GLY D 3 67 ? 28.506 4.811 -7.009 1.00 124.26 444 GLY F CA 1
ATOM 1262 C C . GLY D 3 67 ? 28.517 4.417 -5.550 1.00 125.76 444 GLY F C 1
ATOM 1263 O O . GLY D 3 67 ? 27.992 3.349 -5.214 1.00 120.32 444 GLY F O 1
ATOM 1264 N N . ALA D 3 68 ? 29.097 5.232 -4.672 1.00 124.27 445 ALA F N 1
ATOM 1265 C CA . ALA D 3 68 ? 29.080 4.917 -3.252 1.00 122.80 445 ALA F CA 1
ATOM 1266 C C . ALA D 3 68 ? 27.654 4.980 -2.724 1.00 121.25 445 ALA F C 1
ATOM 1267 O O . ALA D 3 68 ? 26.864 5.837 -3.129 1.00 115.54 445 ALA F O 1
ATOM 1269 N N . ALA D 3 69 ? 27.322 4.054 -1.828 1.00 123.10 446 ALA F N 1
ATOM 1270 C CA . ALA D 3 69 ? 25.982 3.945 -1.266 1.00 125.96 446 ALA F CA 1
ATOM 1271 C C . ALA D 3 69 ? 25.944 4.542 0.135 1.00 131.25 446 ALA F C 1
ATOM 1272 O O . ALA D 3 69 ? 26.859 4.333 0.938 1.00 132.72 446 ALA F O 1
ATOM 1274 N N . PHE D 3 70 ? 24.878 5.290 0.424 1.00 108.56 447 PHE F N 1
ATOM 1275 C CA . PHE D 3 70 ? 24.723 5.972 1.700 1.00 112.64 447 PHE F CA 1
ATOM 1276 C C . PHE D 3 70 ? 23.322 5.726 2.245 1.00 120.65 447 PHE F C 1
ATOM 1277 O O . PHE D 3 70 ? 22.347 5.699 1.486 1.00 122.06 447 PHE F O 1
ATOM 1285 N N . ALA D 3 71 ? 23.229 5.539 3.566 1.00 112.68 448 ALA F N 1
ATOM 1286 C CA . ALA D 3 71 ? 21.971 5.108 4.169 1.00 111.93 448 ALA F CA 1
ATOM 1287 C C . ALA D 3 71 ? 20.945 6.233 4.238 1.00 118.27 448 ALA F C 1
ATOM 1288 O O . ALA D 3 71 ? 19.737 5.966 4.242 1.00 110.05 448 ALA F O 1
ATOM 1290 N N . HIS D 3 72 ? 21.396 7.482 4.303 1.00 107.59 449 HIS F N 1
ATOM 1291 C CA . HIS D 3 72 ? 20.509 8.624 4.445 1.00 106.95 449 HIS F CA 1
ATOM 1292 C C . HIS D 3 72 ? 20.839 9.649 3.372 1.00 111.93 449 HIS F C 1
ATOM 1293 O O . HIS D 3 72 ? 21.901 9.600 2.744 1.00 111.09 449 HIS F O 1
ATOM 1300 N N . ASN D 3 73 ? 19.904 10.579 3.159 1.00 111.25 450 ASN F N 1
ATOM 1301 C CA . ASN D 3 73 ? 20.088 11.579 2.111 1.00 109.83 450 ASN F CA 1
ATOM 1302 C C . ASN D 3 73 ? 21.231 12.536 2.437 1.00 111.98 450 ASN F C 1
ATOM 1303 O O . ASN D 3 73 ? 21.957 12.966 1.533 1.00 111.53 450 ASN F O 1
ATOM 1308 N N . TYR D 3 74 ? 21.406 12.897 3.713 1.00 117.77 451 TYR F N 1
ATOM 1309 C CA . TYR D 3 74 ? 22.492 13.818 4.041 1.00 123.47 451 TYR F CA 1
ATOM 1310 C C . TYR D 3 74 ? 23.853 13.170 3.808 1.00 120.02 451 TYR F C 1
ATOM 1311 O O . TYR D 3 74 ? 24.775 13.822 3.307 1.00 119.98 451 TYR F O 1
ATOM 1320 N N . ASP D 3 75 ? 23.992 11.882 4.137 1.00 117.87 452 ASP F N 1
ATOM 1321 C CA . ASP D 3 75 ? 25.259 11.195 3.898 1.00 122.36 452 ASP F CA 1
ATOM 1322 C C . ASP D 3 75 ? 25.570 11.092 2.410 1.00 123.65 452 ASP F C 1
ATOM 1323 O O . ASP D 3 75 ? 26.741 11.000 2.024 1.00 127.56 452 ASP F O 1
ATOM 1328 N N . LEU D 3 76 ? 24.543 11.093 1.562 1.00 120.93 453 LEU F N 1
ATOM 1329 C CA . LEU D 3 76 ? 24.783 11.196 0.128 1.00 122.03 453 LEU F CA 1
ATOM 1330 C C . LEU D 3 76 ? 25.218 12.604 -0.253 1.00 121.35 453 LEU F C 1
ATOM 1331 O O . LEU D 3 76 ? 26.163 12.778 -1.031 1.00 124.58 453 LEU F O 1
ATOM 1336 N N . LYS D 3 77 ? 24.542 13.622 0.290 1.00 125.11 454 LYS F N 1
ATOM 1337 C CA . LYS D 3 77 ? 24.876 15.009 -0.019 1.00 120.26 454 LYS F CA 1
ATOM 1338 C C . LYS D 3 77 ? 26.155 15.471 0.675 1.00 120.33 454 LYS F C 1
ATOM 1339 O O . LYS D 3 77 ? 26.743 16.474 0.257 1.00 121.55 454 LYS F O 1
ATOM 1345 N N . ASN D 3 78 ? 26.592 14.774 1.730 1.00 125.78 455 ASN F N 1
ATOM 1346 C CA . ASN D 3 78 ? 27.901 15.049 2.319 1.00 126.17 455 ASN F CA 1
ATOM 1347 C C . ASN D 3 78 ? 29.030 14.645 1.384 1.00 131.68 455 ASN F C 1
ATOM 1348 O O . ASN D 3 78 ? 30.114 15.239 1.424 1.00 141.36 455 ASN F O 1
ATOM 1353 N N . HIS D 3 79 ? 28.797 13.626 0.562 1.00 131.85 456 HIS F N 1
ATOM 1354 C CA . HIS D 3 79 ? 29.776 13.085 -0.367 1.00 137.01 456 HIS F CA 1
ATOM 1355 C C . HIS D 3 79 ? 29.773 13.794 -1.719 1.00 137.55 456 HIS F C 1
ATOM 1356 O O . HIS D 3 79 ? 30.720 13.619 -2.494 1.00 148.67 456 HIS F O 1
ATOM 1363 N N . MET D 3 80 ? 28.749 14.606 -2.011 1.00 137.52 457 MET F N 1
ATOM 1364 C CA . MET D 3 80 ? 28.691 15.329 -3.279 1.00 139.99 457 MET F CA 1
ATOM 1365 C C . MET D 3 80 ? 29.776 16.398 -3.390 1.00 137.63 457 MET F C 1
ATOM 1366 O O . MET D 3 80 ? 30.072 16.854 -4.501 1.00 138.34 457 MET F O 1
ATO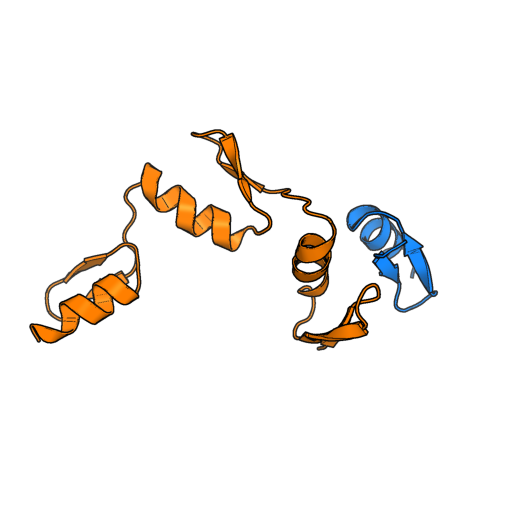M 1371 N N . ARG D 3 81 ? 30.365 16.813 -2.268 1.00 145.59 458 ARG F N 1
ATOM 1372 C CA . ARG D 3 81 ? 31.455 17.780 -2.280 1.00 146.54 458 ARG F CA 1
ATOM 1373 C C . ARG D 3 81 ? 32.811 17.145 -2.561 1.00 150.66 458 ARG F C 1
ATOM 1374 O O . ARG D 3 81 ? 33.768 17.874 -2.845 1.00 153.36 458 ARG F O 1
ATOM 1382 N N . VAL D 3 82 ? 32.917 15.817 -2.486 1.00 150.17 459 VAL F N 1
ATOM 1383 C CA . VAL D 3 82 ? 34.187 15.150 -2.757 1.00 157.52 459 VAL F CA 1
ATOM 1384 C C . VAL D 3 82 ? 34.596 15.345 -4.212 1.00 161.39 459 VAL F C 1
ATOM 1385 O O . VAL D 3 82 ? 35.759 15.644 -4.510 1.00 167.94 459 VAL F O 1
ATOM 1389 N N . HIS D 3 83 ? 33.655 15.184 -5.135 1.00 157.91 460 HIS F N 1
ATOM 1390 C CA . HIS D 3 83 ? 33.944 15.357 -6.552 1.00 168.31 460 HIS F CA 1
ATOM 1391 C C . HIS D 3 83 ? 33.891 16.830 -6.941 1.00 168.47 460 HIS F C 1
ATOM 1392 O O . HIS D 3 83 ? 32.988 17.260 -7.658 1.00 170.38 460 HIS F O 1
#

Nearest PDB structures (foldseek):
  8h9h-assembly1_G  TM=1.013E+00  e=1.005E-16  Homo sapiens
  7n5u-assembly1_A  TM=9.924E-01  e=3.718E-16  Homo sapiens
  7eyi-assembly1_G  TM=8.394E-01  e=8.243E-15  Homo sapiens
  8e3d-assembly3_F  TM=9.453E-01  e=9.833E-14  Homo sapiens
  8e3e-assembly3_F  TM=9.226E-01  e=9.833E-14  Homo sapiens

Foldseek 3Di:
DWDAQPPPRDIGDDDPCNQLVVCVVVVDFPAAAPPPRDTHSDPVVSVLVCCVVVVAFPQADPPPGDGHSDVVVVVVVVVVD/DPQADPPPGDDDDDPVVNVVCVVVD

Secondary structure (DSSP, 8-state):
--EE-TTT--EESSHHHHHHHTTT-/-EEE-TTT--EEESTT-HHHHHHHHH----EE-TTT--EES-HHHHHHHTHHHH----EE-TTT--EESSHHHHHHHGGG-

B-factor: mean 83.66, std 29.64, range [38.45, 182.04]

Radius of gyration: 19.19 Å; Cα contacts (8 Å, |Δi|>4): 127; chains: 2; bounding box: 56×40×32 Å

Solvent-accessible surface area: 7838 Å² total; per-residue (Å²): 177,105,62,108,0,50,83,58,98,128,77,20,104,30,91,65,82,19,23,83,26,0,25,97,77,78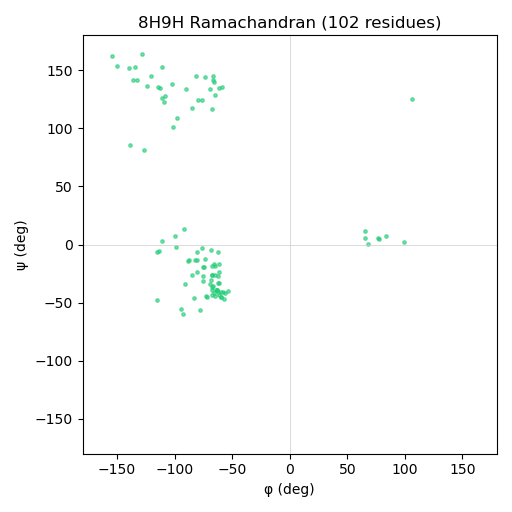,48,87,105,55,71,76,0,130,106,52,131,72,124,35,38,62,108,61,100,29,121,67,21,52,30,161,78,86,38,83,94,60,69,91,2,157,121,80,51,31,47,40,24,71,65,136,49,27,144,74,35,67,191,112,100,149,10,14,63,4,124,124,69,49,37,61,31,53,94,40,137,50,26,131,103,36,77,221,107,96